Protein AF-A0A3D5JIY7-F1 (afdb_monomer)

Nearest PDB structures (foldseek):
  6tjd-assembly1_B  TM=6.751E-01  e=2.783E-02  synthetic construct
  3hxj-assembly1_A  TM=6.692E-01  e=6.901E-02  Methanococcus maripaludis C7
  7awy-assembly1_A  TM=6.507E-01  e=5.284E-02  synthetic construct
  6tjf-assembly2_C  TM=4.486E-01  e=7.679E-02  synthetic construct
  6tjb-assembly1_D  TM=5.653E-01  e=8.961E-01  synthetic construct

Mean predicted aligned error: 4.88 Å

Foldseek 3Di:
DDDDPDDDPDDDPVPDDADWDWWDDAWAFKIFTAHPNRDGPAMAGGATFGQRDWDADPQRKIKAFAADPQADDDPRFTGQKIFIAGRVRHTDDMDGGSFFGRDWDDDPPGIDGDGDDDDDD

Solvent-accessible surface area (backbone atoms only — not comparable to full-atom values): 7301 Å² total; per-residue (Å²): 136,86,86,83,88,75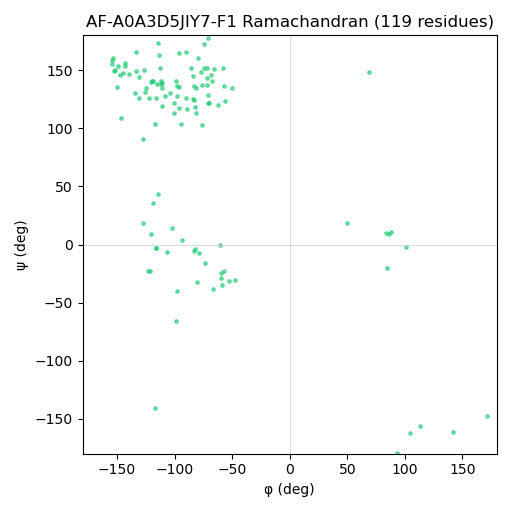,80,92,87,78,84,49,79,95,78,46,86,85,67,66,50,79,46,39,59,68,48,55,33,56,36,37,32,21,41,85,89,67,46,80,73,45,70,39,68,67,57,50,20,63,61,44,36,64,50,73,44,100,88,58,26,41,38,35,44,19,51,41,96,71,54,39,72,60,90,85,45,48,23,7,25,43,37,32,25,42,78,88,44,49,80,77,47,73,50,78,40,38,31,25,35,55,54,73,45,81,50,101,89,54,68,53,65,50,64,58,76,88,77,83,133

Secondary structure (DSSP, 8-state):
----SSS-----TTTSPPS-EEE--SSSSEEEEE-TTS-EEEEEE-S--SS--EEE-TTS-EEEEEE-TT--SSTTTB-EEEEEE-TTS-EEEEEE-TTEEEEEEEETTEEEEEE--PPP-

Structure (mmCIF, N/CA/C/O backbone):
data_AF-A0A3D5JIY7-F1
#
_entry.id   AF-A0A3D5JIY7-F1
#
loop_
_atom_site.group_PDB
_atom_site.id
_atom_site.type_symbol
_atom_site.label_atom_id
_atom_site.label_alt_id
_atom_site.label_comp_id
_atom_site.label_asym_id
_atom_site.label_entity_id
_atom_site.label_seq_id
_atom_site.pdbx_PDB_ins_code
_atom_site.Cartn_x
_atom_site.Cartn_y
_atom_site.Cartn_z
_atom_site.occupancy
_atom_site.B_iso_or_equiv
_atom_site.auth_seq_id
_atom_site.auth_comp_id
_atom_site.auth_asym_id
_atom_site.auth_atom_id
_atom_site.pdbx_PDB_model_num
ATOM 1 N N . MET A 1 1 ? 11.244 19.441 18.065 1.00 52.19 1 MET A N 1
ATOM 2 C CA . MET A 1 1 ? 9.947 19.760 18.703 1.00 52.19 1 MET A CA 1
ATOM 3 C C . MET A 1 1 ? 8.923 18.777 18.159 1.00 52.19 1 MET A C 1
ATOM 5 O O . MET A 1 1 ? 8.764 18.731 16.948 1.00 52.19 1 MET A O 1
ATOM 9 N N . ARG A 1 2 ? 8.312 17.935 19.002 1.00 63.03 2 ARG A N 1
ATOM 10 C CA . ARG A 1 2 ? 7.228 17.029 18.588 1.00 63.03 2 ARG A CA 1
ATOM 11 C C . ARG A 1 2 ? 5.918 17.793 18.767 1.00 63.03 2 ARG A C 1
ATOM 13 O O . ARG A 1 2 ? 5.626 18.217 19.879 1.00 63.03 2 ARG A O 1
ATOM 20 N N . ILE A 1 3 ? 5.193 18.038 17.682 1.00 68.62 3 ILE A N 1
ATOM 21 C CA . ILE A 1 3 ? 3.876 18.678 17.734 1.00 68.62 3 ILE A CA 1
ATOM 22 C C . ILE A 1 3 ? 2.868 17.573 18.061 1.00 68.62 3 ILE A C 1
ATOM 24 O O . ILE A 1 3 ? 2.776 16.602 17.317 1.00 68.62 3 ILE A O 1
ATOM 28 N N . THR A 1 4 ? 2.175 17.678 19.194 1.00 73.56 4 THR A N 1
ATOM 29 C CA . THR A 1 4 ? 1.236 16.646 19.685 1.00 73.56 4 THR A CA 1
ATOM 30 C C . THR A 1 4 ? -0.209 17.134 19.756 1.00 73.56 4 THR A C 1
ATOM 32 O O . THR A 1 4 ? -1.095 16.369 20.107 1.00 73.56 4 THR A O 1
ATOM 35 N N . SER A 1 5 ? -0.451 18.406 19.444 1.00 78.38 5 SER A N 1
ATOM 36 C CA . SER A 1 5 ? -1.742 19.086 19.615 1.00 78.38 5 SER A CA 1
ATOM 37 C C . SER A 1 5 ? -2.311 19.591 18.280 1.00 78.38 5 SER A C 1
ATOM 39 O O . SER A 1 5 ? -2.927 20.649 18.204 1.00 78.38 5 SER A O 1
ATOM 41 N N . THR A 1 6 ? -2.091 18.833 17.205 1.00 79.00 6 THR A N 1
ATOM 42 C CA . THR A 1 6 ? -2.627 19.110 15.862 1.00 79.00 6 THR A CA 1
ATOM 43 C C . THR A 1 6 ? -3.269 17.855 15.279 1.00 79.00 6 THR A C 1
ATOM 45 O O . THR A 1 6 ? -2.724 16.771 15.461 1.00 79.00 6 THR A O 1
ATOM 48 N N . GLY A 1 7 ? -4.364 18.004 14.529 1.00 77.00 7 GLY A N 1
ATOM 49 C CA . GLY A 1 7 ? -5.107 16.888 13.926 1.00 77.00 7 GLY A CA 1
ATOM 50 C C . GLY A 1 7 ? -6.414 16.575 14.662 1.00 77.00 7 GLY A C 1
ATOM 51 O O . GLY A 1 7 ? -6.926 17.418 15.399 1.00 77.00 7 GLY A O 1
ATOM 52 N N . LEU A 1 8 ? -6.965 15.378 14.436 1.00 76.19 8 LEU A N 1
ATOM 53 C CA . LEU A 1 8 ? -8.127 14.869 15.167 1.00 76.19 8 LEU A CA 1
ATOM 54 C C . LEU A 1 8 ? -7.649 14.285 16.502 1.00 76.19 8 LEU A C 1
ATOM 56 O O . LEU A 1 8 ? -6.910 13.309 16.513 1.00 76.19 8 LEU A O 1
ATOM 60 N N . LEU A 1 9 ? -8.040 14.919 17.608 1.00 80.50 9 LEU A N 1
ATOM 61 C CA . LEU A 1 9 ? -7.615 14.565 18.973 1.00 80.50 9 LEU A CA 1
ATOM 62 C C . LEU A 1 9 ? -8.799 14.197 19.878 1.00 80.50 9 LEU A C 1
ATOM 64 O O . LEU A 1 9 ? -8.652 14.123 21.094 1.00 80.50 9 LEU A O 1
ATOM 68 N N . TYR A 1 10 ? -9.987 14.065 19.292 1.00 84.06 10 TYR A N 1
ATOM 69 C CA . TYR A 1 10 ? -11.232 13.812 19.999 1.00 84.06 10 TYR A CA 1
ATOM 70 C C . TYR A 1 10 ? -11.952 12.655 19.324 1.00 84.06 10 TYR A C 1
ATOM 72 O O . TYR A 1 10 ? -12.189 12.705 18.115 1.00 84.06 10 TYR A O 1
ATOM 80 N N . ASP A 1 11 ? -12.297 11.654 20.122 1.00 86.38 11 ASP A N 1
ATOM 81 C CA . ASP A 1 11 ? -13.148 10.540 19.739 1.00 86.38 11 ASP A CA 1
ATOM 82 C C . ASP A 1 11 ? -14.402 10.537 20.622 1.00 86.38 11 ASP A C 1
ATOM 84 O O . ASP A 1 11 ? -14.336 10.823 21.820 1.00 86.38 11 ASP A O 1
ATOM 88 N N . GLU A 1 12 ? -15.550 10.238 20.019 1.00 91.50 12 GLU A N 1
ATOM 89 C CA . GLU A 1 12 ? -16.818 10.019 20.715 1.00 91.50 12 GLU A CA 1
ATOM 90 C C . GLU A 1 12 ? -17.360 8.669 20.230 1.00 91.50 12 GLU A C 1
ATOM 92 O O . GLU A 1 12 ? -18.034 8.634 19.197 1.00 91.50 12 GLU A O 1
ATOM 97 N N . PRO A 1 13 ? -17.031 7.550 20.905 1.00 90.06 13 PRO A N 1
ATOM 98 C CA . PRO A 1 13 ? -17.229 6.193 20.386 1.00 90.06 13 PRO A CA 1
ATOM 99 C C . PRO A 1 13 ? -18.650 5.884 19.902 1.00 90.06 13 PRO A C 1
ATOM 101 O O . PRO A 1 13 ? -18.842 5.116 18.961 1.00 90.06 13 PRO A O 1
ATOM 104 N N . GLU A 1 14 ? -19.664 6.495 20.515 1.00 93.88 14 GLU A N 1
ATOM 105 C CA . GLU A 1 14 ? -21.074 6.324 20.159 1.00 93.88 14 GLU A CA 1
ATOM 106 C C . GLU A 1 14 ? -21.465 7.027 18.847 1.00 93.88 14 GLU A C 1
ATOM 108 O O . GLU A 1 14 ? -22.531 6.758 18.287 1.00 93.88 14 GLU A O 1
ATOM 113 N N . ARG A 1 15 ? -20.629 7.952 18.364 1.00 91.88 15 ARG A N 1
ATOM 114 C CA . ARG A 1 15 ? -20.856 8.772 17.163 1.00 91.88 15 ARG A CA 1
ATOM 115 C C . ARG A 1 15 ? -19.769 8.609 16.104 1.00 91.88 15 ARG A C 1
ATOM 117 O O . ARG A 1 15 ? -20.033 8.881 14.931 1.00 91.88 15 ARG A O 1
ATOM 124 N N . SER A 1 16 ? -18.576 8.179 16.492 1.00 90.50 16 SER A N 1
ATOM 125 C CA . SER A 1 16 ? -17.475 7.867 15.590 1.00 90.50 16 SER A CA 1
ATOM 126 C C . SER A 1 16 ? -17.739 6.581 14.808 1.00 90.50 16 SER A C 1
ATOM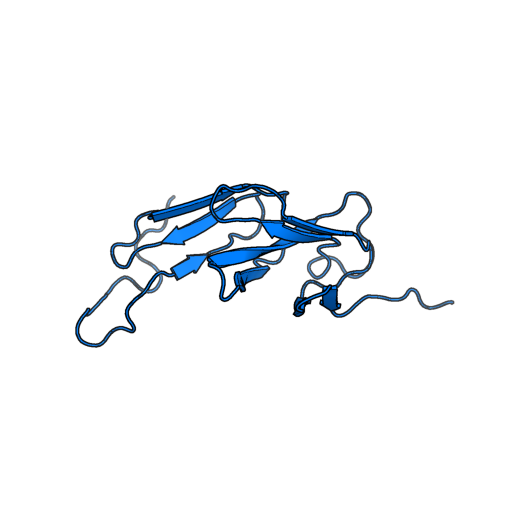 128 O O . SER A 1 16 ? -18.435 5.672 15.256 1.00 90.50 16 SER A O 1
ATOM 130 N N . THR A 1 17 ? -17.160 6.486 13.609 1.00 90.00 17 THR A N 1
ATOM 131 C CA . THR A 1 17 ? -17.158 5.212 12.876 1.00 90.00 17 THR A CA 1
ATOM 132 C C . THR A 1 17 ? -16.217 4.244 13.594 1.00 90.00 17 THR A C 1
ATOM 134 O O . THR A 1 17 ? -15.037 4.569 13.724 1.00 90.00 17 THR A O 1
ATOM 137 N N . PRO A 1 18 ? -16.690 3.068 14.044 1.00 90.50 18 PRO A N 1
ATOM 138 C CA . PRO A 1 18 ? -15.835 2.115 14.733 1.00 90.50 18 PRO A CA 1
ATOM 139 C C . PRO A 1 18 ? -14.799 1.527 13.775 1.00 90.50 18 PRO A C 1
ATOM 141 O O . PRO A 1 18 ? -15.087 1.269 12.604 1.00 90.50 18 PRO A O 1
ATOM 144 N N . GLY A 1 19 ? -13.608 1.247 14.295 1.00 91.50 19 GLY A N 1
ATOM 145 C CA . GLY A 1 19 ? -12.561 0.557 13.556 1.00 91.50 19 GLY A CA 1
ATOM 146 C C . GLY A 1 19 ? -11.180 1.109 13.854 1.00 91.50 19 GLY A C 1
ATOM 147 O O . GLY A 1 19 ? -10.955 1.769 14.862 1.00 91.50 19 GLY A O 1
ATOM 148 N N . TYR A 1 20 ? -10.262 0.804 12.948 1.00 93.12 20 TYR A N 1
ATOM 149 C CA . TYR A 1 20 ? -8.875 1.223 13.033 1.00 93.12 20 TYR A CA 1
ATOM 150 C C . TYR A 1 20 ? -8.539 2.220 11.927 1.00 93.12 20 TYR A C 1
ATOM 152 O O . TYR A 1 20 ? -9.081 2.143 10.820 1.00 93.12 20 TYR A O 1
ATOM 160 N N . LEU A 1 21 ? -7.574 3.094 12.196 1.00 93.44 21 LEU A N 1
ATOM 161 C CA . LEU A 1 21 ? -7.009 4.004 11.210 1.00 93.44 21 LEU A CA 1
ATOM 162 C C . LEU A 1 21 ? -5.724 3.411 10.622 1.00 93.44 21 LEU A C 1
ATOM 164 O O . LEU A 1 21 ? -4.739 3.220 11.330 1.00 93.44 21 LEU A O 1
ATOM 168 N N . LEU A 1 22 ? -5.708 3.147 9.313 1.00 95.62 22 LEU A N 1
ATOM 169 C CA . LEU A 1 22 ? -4.477 2.785 8.609 1.00 95.62 22 LEU A CA 1
ATOM 170 C C . LEU A 1 22 ? -3.713 4.053 8.216 1.00 95.62 22 LEU A C 1
ATOM 172 O O . LEU A 1 22 ? -4.244 4.905 7.505 1.00 95.62 22 LEU A O 1
ATOM 176 N N . ILE A 1 23 ? -2.446 4.140 8.614 1.00 93.12 23 ILE A N 1
ATOM 177 C CA . ILE A 1 23 ? -1.549 5.234 8.243 1.00 93.12 23 ILE A CA 1
ATOM 178 C C . ILE A 1 23 ? -0.276 4.669 7.619 1.00 93.12 23 ILE A C 1
ATOM 180 O O . ILE A 1 23 ? 0.394 3.804 8.189 1.00 93.12 23 ILE A O 1
ATOM 184 N N . ARG A 1 24 ? 0.103 5.218 6.463 1.00 91.94 24 ARG A N 1
ATOM 185 C CA . ARG A 1 24 ? 1.419 5.023 5.851 1.00 91.94 24 ARG A CA 1
ATOM 186 C C . ARG A 1 24 ? 2.135 6.373 5.779 1.00 91.94 24 ARG A C 1
ATOM 188 O O . ARG A 1 24 ? 1.783 7.177 4.917 1.00 91.94 24 ARG A O 1
ATOM 195 N N . PRO A 1 25 ? 3.108 6.645 6.663 1.00 89.06 25 PRO A N 1
ATOM 196 C CA . PRO A 1 25 ? 3.894 7.872 6.592 1.00 89.06 25 PRO A CA 1
ATOM 197 C C . PRO A 1 25 ? 4.622 8.034 5.255 1.00 89.06 25 PRO A C 1
ATOM 199 O O . PRO A 1 25 ? 4.992 7.045 4.612 1.00 89.06 25 PRO A O 1
ATOM 202 N N . SER A 1 26 ? 4.854 9.295 4.875 1.0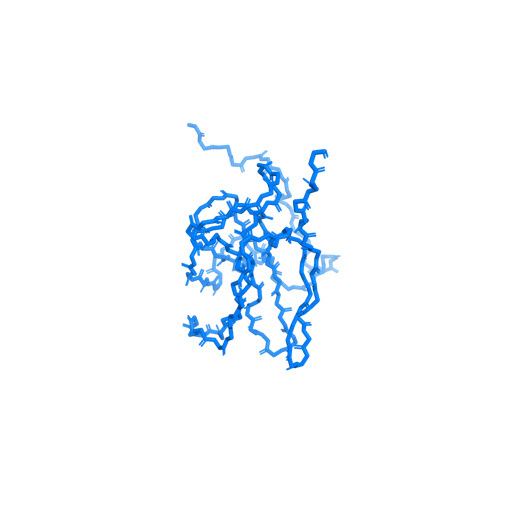0 82.31 26 SER A N 1
ATOM 203 C CA . SER A 1 26 ? 5.710 9.628 3.734 1.00 82.31 26 SER A CA 1
ATOM 204 C C . SER A 1 26 ? 7.134 9.341 4.116 1.00 82.31 26 SER A C 1
ATOM 206 O O . SER A 1 26 ? 7.598 9.834 5.139 1.00 82.31 26 SER A O 1
ATOM 208 N N . GLU A 1 27 ? 7.819 8.583 3.264 1.00 76.19 27 GLU A N 1
ATOM 209 C CA . GLU A 1 27 ? 9.168 8.100 3.536 1.00 76.19 27 GLU A CA 1
ATOM 210 C C . GLU A 1 27 ? 9.196 7.048 4.668 1.00 76.19 27 GLU A C 1
ATOM 212 O O . GLU A 1 27 ? 8.356 7.003 5.565 1.00 76.19 27 GLU A O 1
ATOM 217 N N . GLY A 1 28 ? 10.134 6.105 4.582 1.00 86.44 28 GLY A N 1
ATOM 218 C CA . GLY A 1 28 ? 10.201 4.945 5.481 1.00 86.44 28 GLY A CA 1
ATOM 219 C C . GLY A 1 28 ? 9.475 3.709 4.950 1.00 86.44 28 GLY A C 1
A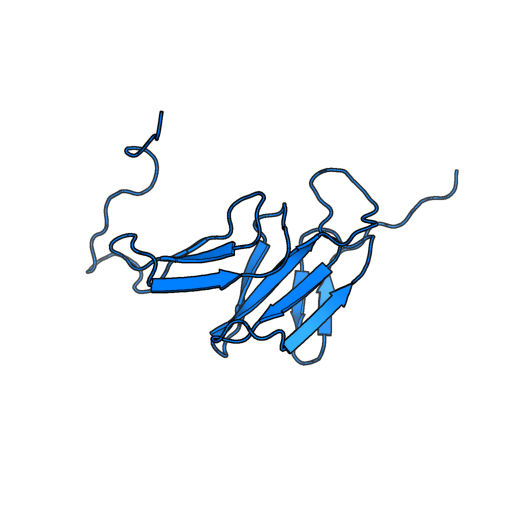TOM 220 O O . GLY A 1 28 ? 8.937 3.702 3.843 1.00 86.44 28 GLY A O 1
ATOM 221 N N . ASP A 1 29 ? 9.483 2.634 5.728 1.00 92.44 29 ASP A N 1
ATOM 222 C CA . ASP A 1 29 ? 9.134 1.263 5.317 1.00 92.44 29 ASP A CA 1
ATOM 223 C C . ASP A 1 29 ? 7.897 0.687 6.023 1.00 92.44 29 ASP A C 1
ATOM 225 O O . ASP A 1 29 ? 7.457 -0.411 5.695 1.00 92.44 29 ASP A O 1
ATOM 229 N N . SER A 1 30 ? 7.313 1.432 6.962 1.00 94.44 30 SER A N 1
ATOM 230 C CA . SER A 1 30 ? 6.310 0.899 7.880 1.00 94.44 30 SER A CA 1
ATOM 231 C C . SER A 1 30 ? 4.898 1.451 7.658 1.00 94.44 30 SER A C 1
ATOM 233 O O . SER A 1 30 ? 4.708 2.651 7.441 1.00 94.44 30 SER A O 1
ATOM 235 N N . SER A 1 31 ? 3.900 0.571 7.740 1.00 96.31 31 SER A N 1
ATOM 236 C CA . SER A 1 31 ? 2.466 0.908 7.766 1.00 96.31 31 SER A CA 1
ATOM 237 C C . SER A 1 31 ? 1.900 0.575 9.137 1.00 96.31 31 SER A C 1
ATOM 239 O O . SER A 1 31 ? 2.246 -0.469 9.687 1.00 96.31 31 SER A O 1
ATOM 241 N N . PHE A 1 32 ? 1.018 1.418 9.665 1.00 96.31 32 PHE A N 1
ATOM 242 C CA . PHE A 1 32 ? 0.495 1.288 11.023 1.00 96.31 32 PHE A CA 1
ATOM 243 C C . PHE A 1 32 ? -1.020 1.243 11.013 1.00 96.31 32 PHE A C 1
ATOM 245 O O . PHE A 1 32 ? -1.661 2.060 10.356 1.00 96.31 32 PHE A O 1
ATOM 252 N N . LEU A 1 33 ? -1.573 0.308 11.769 1.00 96.94 33 LEU A N 1
ATOM 253 C CA . LEU A 1 33 ? -2.977 0.278 12.117 1.00 96.94 33 LEU A CA 1
ATOM 254 C C . LEU A 1 33 ? -3.106 0.836 13.536 1.00 96.94 33 LEU A C 1
ATOM 256 O O . LEU A 1 33 ? -2.587 0.232 14.475 1.00 96.94 33 LEU A O 1
ATOM 260 N N . LEU A 1 34 ? -3.740 1.997 13.672 1.00 95.00 34 LEU A N 1
ATOM 261 C CA . LEU A 1 34 ? -3.978 2.638 14.961 1.00 95.00 34 LEU A CA 1
ATOM 262 C C . LEU A 1 34 ? -5.373 2.298 15.471 1.00 95.00 34 LEU A C 1
ATOM 264 O O . LEU A 1 34 ? -6.331 2.326 14.692 1.00 95.00 34 LEU A O 1
ATOM 268 N N . ASP A 1 35 ? -5.480 1.964 16.751 1.00 93.00 35 ASP A N 1
ATOM 269 C CA . ASP A 1 35 ? -6.770 1.843 17.428 1.00 93.00 35 ASP A CA 1
ATOM 270 C C . ASP A 1 35 ? -7.393 3.229 17.714 1.00 93.00 35 ASP A C 1
ATOM 272 O O . ASP A 1 35 ? -6.756 4.256 17.447 1.00 93.00 35 ASP A O 1
ATOM 276 N N . PRO A 1 36 ? -8.651 3.294 18.196 1.00 89.62 36 PRO A N 1
ATOM 277 C CA . PRO A 1 36 ? -9.304 4.566 18.517 1.00 89.62 36 PRO A CA 1
ATOM 278 C C . PRO A 1 36 ? -8.588 5.404 19.586 1.00 89.62 36 PRO A C 1
ATOM 280 O O . PRO A 1 36 ? -8.718 6.627 19.572 1.00 89.62 36 PRO A O 1
ATOM 283 N N . ASP A 1 37 ? -7.799 4.777 20.464 1.00 87.94 37 ASP A N 1
ATOM 284 C CA . ASP A 1 37 ? -6.988 5.470 21.472 1.00 87.94 37 ASP A CA 1
ATOM 285 C C . ASP A 1 37 ? -5.695 6.063 20.868 1.00 87.94 37 ASP A C 1
ATOM 287 O O . ASP A 1 37 ? -4.982 6.831 21.517 1.00 87.94 37 ASP A O 1
ATOM 291 N N . GLY A 1 38 ? -5.410 5.761 19.595 1.00 88.25 38 GLY A N 1
ATOM 292 C CA . GLY A 1 38 ? -4.238 6.226 18.860 1.00 88.25 38 GLY A CA 1
ATOM 293 C C . GLY A 1 38 ? -2.999 5.350 19.052 1.00 88.25 38 GLY A C 1
ATOM 294 O O . GLY A 1 38 ? -1.913 5.729 18.600 1.00 88.25 38 GLY A O 1
ATOM 295 N N . GLU A 1 39 ? -3.142 4.187 19.684 1.00 92.12 39 GLU A N 1
ATOM 296 C CA . GLU A 1 39 ? -2.058 3.241 19.916 1.00 92.12 39 GLU A CA 1
ATOM 297 C C . GLU A 1 39 ? -1.870 2.307 18.713 1.00 92.12 39 GLU A C 1
ATOM 299 O O . GLU A 1 39 ? -2.786 2.027 17.935 1.00 92.12 39 GLU A O 1
ATOM 304 N N . VAL A 1 40 ? -0.640 1.822 18.517 1.00 96.38 40 VAL A N 1
ATOM 305 C CA . VAL A 1 40 ? -0.320 0.922 17.398 1.00 96.38 40 VAL A CA 1
ATOM 306 C C . VAL A 1 40 ? -0.840 -0.479 17.710 1.00 96.38 40 VAL A C 1
ATOM 308 O O . VAL A 1 40 ? -0.205 -1.241 18.436 1.00 96.38 40 VAL A O 1
ATOM 311 N N . ALA A 1 41 ? -1.961 -0.844 17.097 1.00 97.25 41 ALA A N 1
ATOM 312 C CA . ALA A 1 41 ? -2.549 -2.172 17.226 1.00 97.25 41 ALA A CA 1
ATOM 313 C C . ALA A 1 41 ? -1.877 -3.213 16.322 1.00 97.25 41 ALA A C 1
ATOM 315 O O . ALA A 1 41 ? -1.815 -4.393 16.663 1.00 97.25 41 ALA A O 1
ATOM 316 N N . HIS A 1 42 ? -1.385 -2.787 15.155 1.00 97.69 42 HIS A N 1
ATOM 317 C CA . HIS A 1 42 ? -0.651 -3.646 14.227 1.00 97.69 42 HIS A CA 1
ATOM 318 C C . HIS A 1 42 ? 0.288 -2.827 13.342 1.00 97.69 42 HIS A C 1
ATOM 320 O O . HIS A 1 42 ? 0.042 -1.647 13.075 1.00 97.69 42 HIS A O 1
ATOM 326 N N . SER A 1 43 ? 1.345 -3.458 12.838 1.00 97.31 43 SER A N 1
ATOM 327 C CA . SER A 1 43 ? 2.229 -2.846 11.853 1.00 97.31 43 SER A CA 1
ATOM 328 C C . SER A 1 43 ? 2.728 -3.845 10.816 1.00 97.31 43 SER A C 1
ATOM 330 O O . SER A 1 43 ? 2.834 -5.047 11.054 1.00 97.31 43 SER A O 1
ATOM 332 N N . TRP A 1 44 ? 3.044 -3.317 9.639 1.00 97.38 44 TRP A N 1
ATOM 333 C CA . TRP A 1 44 ? 3.747 -4.035 8.582 1.00 97.38 44 TRP A CA 1
ATOM 334 C C . TRP A 1 44 ? 5.036 -3.299 8.262 1.00 97.38 44 TRP A C 1
ATOM 336 O O . TRP A 1 44 ? 5.019 -2.073 8.145 1.00 97.38 44 TRP A O 1
ATOM 346 N N . THR A 1 45 ? 6.113 -4.046 8.034 1.00 95.69 45 THR A N 1
ATOM 347 C CA . THR A 1 45 ? 7.372 -3.520 7.501 1.00 95.69 45 THR A CA 1
ATOM 348 C C . THR A 1 45 ? 7.570 -4.059 6.090 1.00 95.69 45 THR A C 1
ATOM 350 O O . THR A 1 45 ? 7.637 -5.268 5.879 1.00 95.69 45 THR A O 1
ATOM 353 N N . GLY A 1 46 ? 7.634 -3.153 5.120 1.00 90.94 46 GLY A N 1
ATOM 354 C CA . GLY A 1 46 ? 7.875 -3.445 3.712 1.00 90.94 46 GLY A CA 1
ATOM 355 C C . GLY A 1 46 ? 9.174 -2.811 3.228 1.00 90.94 46 GLY A C 1
ATOM 356 O O . GLY A 1 46 ? 10.189 -2.792 3.923 1.00 90.94 46 GLY A O 1
ATOM 357 N N . ARG A 1 47 ? 9.154 -2.281 2.008 1.00 90.31 47 ARG A N 1
ATOM 358 C CA . ARG A 1 47 ? 10.232 -1.457 1.454 1.00 90.31 47 ARG A CA 1
ATOM 359 C C . ARG A 1 47 ? 9.935 0.027 1.633 1.00 90.31 47 ARG A C 1
ATOM 361 O O . ARG A 1 47 ? 8.804 0.451 1.877 1.00 90.31 47 ARG A O 1
ATOM 368 N N . ILE A 1 48 ? 10.977 0.840 1.460 1.00 86.56 48 ILE A N 1
ATOM 369 C CA . ILE A 1 48 ? 10.861 2.299 1.502 1.00 86.56 48 ILE A CA 1
ATOM 370 C C . ILE A 1 48 ? 9.821 2.761 0.471 1.00 86.56 48 ILE A C 1
ATOM 372 O O . ILE A 1 48 ? 9.956 2.483 -0.719 1.00 86.56 48 ILE A O 1
ATOM 376 N N . GLY A 1 49 ? 8.806 3.495 0.922 1.00 77.00 49 GLY A N 1
ATOM 377 C CA . GLY A 1 49 ? 7.778 4.126 0.091 1.00 77.00 49 GLY A CA 1
ATOM 378 C C . GLY A 1 49 ? 7.870 5.652 0.157 1.00 77.00 49 GLY A C 1
ATOM 379 O O . GLY A 1 49 ? 8.514 6.194 1.046 1.00 77.00 49 GLY A O 1
ATOM 380 N N . MET A 1 50 ? 7.251 6.362 -0.791 1.00 71.88 50 MET A N 1
ATOM 381 C CA . MET A 1 50 ? 7.152 7.838 -0.760 1.00 71.88 50 MET A CA 1
ATOM 382 C C . MET A 1 50 ? 5.709 8.343 -0.809 1.00 71.88 50 MET A C 1
ATOM 384 O O . MET A 1 50 ? 5.443 9.455 -0.380 1.00 71.88 50 MET A O 1
ATOM 388 N N . THR A 1 51 ? 4.774 7.547 -1.324 1.00 74.69 51 THR A N 1
ATOM 389 C CA . THR A 1 51 ? 3.484 8.059 -1.806 1.00 74.69 51 THR A CA 1
ATOM 390 C C . THR A 1 51 ? 2.319 7.826 -0.846 1.00 74.69 51 THR A C 1
ATOM 392 O O . THR A 1 51 ? 1.173 7.941 -1.257 1.00 74.69 51 THR A O 1
ATOM 395 N N . ASN A 1 52 ? 2.591 7.471 0.415 1.00 84.00 52 ASN A N 1
ATOM 396 C CA . ASN A 1 52 ? 1.594 7.166 1.463 1.00 84.00 52 ASN A CA 1
ATOM 397 C C . ASN A 1 52 ? 0.506 6.174 1.044 1.00 84.00 52 ASN A C 1
ATOM 399 O O . ASN A 1 52 ? -0.557 6.120 1.658 1.00 84.00 52 ASN A O 1
ATOM 403 N N . TRP A 1 53 ? 0.742 5.402 -0.014 1.00 91.19 53 TRP A N 1
ATOM 404 C CA . TRP A 1 53 ? -0.323 4.654 -0.653 1.00 91.19 53 TRP A CA 1
ATOM 405 C C . TRP A 1 53 ? -0.374 3.244 -0.097 1.00 91.19 53 TRP A C 1
ATOM 407 O O . TRP A 1 53 ? 0.462 2.404 -0.440 1.00 91.19 53 TRP A O 1
ATOM 417 N N . ALA A 1 54 ? -1.354 2.997 0.764 1.00 94.75 54 ALA A N 1
ATOM 418 C CA . ALA A 1 54 ? -1.656 1.676 1.278 1.00 94.75 54 ALA A CA 1
ATOM 419 C C . ALA A 1 54 ? -3.141 1.551 1.641 1.00 94.75 54 ALA A C 1
ATOM 421 O O . ALA A 1 54 ? -3.769 2.530 2.038 1.00 94.75 54 ALA A O 1
ATOM 422 N N . TYR A 1 55 ? -3.696 0.345 1.535 1.00 96.69 55 TYR A N 1
ATOM 423 C CA . TYR A 1 55 ? -5.023 0.012 2.058 1.00 96.69 55 TYR A CA 1
ATOM 424 C C . TYR A 1 55 ? -5.136 -1.480 2.376 1.00 96.69 55 TYR A C 1
ATOM 426 O O . TYR A 1 55 ? -4.359 -2.303 1.886 1.00 96.69 55 TYR A O 1
ATOM 434 N N . LEU A 1 56 ? -6.120 -1.828 3.206 1.00 97.38 56 LEU A N 1
ATOM 435 C CA . LEU A 1 56 ? -6.426 -3.217 3.528 1.00 97.38 56 LEU A CA 1
ATOM 436 C C . LEU A 1 56 ? -7.316 -3.847 2.457 1.00 97.38 56 LEU A C 1
ATOM 438 O O . LEU A 1 56 ? -8.308 -3.266 2.013 1.00 97.38 56 LEU A O 1
ATOM 442 N N . LEU A 1 57 ? -6.975 -5.070 2.077 1.00 97.44 57 LEU A N 1
ATOM 443 C CA . LEU A 1 57 ? -7.820 -5.937 1.269 1.00 97.44 57 LEU A CA 1
ATOM 444 C C . LEU A 1 57 ? -8.895 -6.601 2.152 1.00 97.44 57 LEU A C 1
ATOM 446 O O . LEU A 1 57 ? -8.703 -6.715 3.364 1.00 97.44 57 LEU A O 1
ATOM 450 N N . PRO A 1 58 ? -10.007 -7.111 1.583 1.00 96.25 58 PRO A N 1
ATOM 451 C CA . PRO A 1 58 ? -11.079 -7.747 2.364 1.00 96.25 58 PRO A CA 1
ATOM 452 C C . PRO A 1 58 ? -10.642 -8.942 3.229 1.00 96.25 58 PRO A C 1
ATOM 454 O O . PRO A 1 58 ? -11.308 -9.276 4.202 1.00 96.25 58 PRO A O 1
ATOM 457 N N . ASN A 1 59 ? -9.524 -9.592 2.894 1.00 96.19 59 ASN A N 1
ATOM 458 C CA . ASN A 1 59 ? -8.934 -10.681 3.682 1.00 96.19 59 ASN A CA 1
ATOM 459 C C . ASN A 1 59 ? -8.065 -10.186 4.864 1.00 96.19 59 ASN A C 1
ATOM 461 O O . ASN A 1 59 ? -7.594 -10.995 5.668 1.00 96.19 59 ASN A O 1
ATOM 465 N N . GLY A 1 60 ? -7.875 -8.871 4.996 1.00 95.81 60 GLY A N 1
ATOM 466 C CA . GLY A 1 60 ? -7.034 -8.229 6.004 1.00 95.81 60 GLY A CA 1
ATOM 467 C C . GLY A 1 60 ? -5.551 -8.152 5.636 1.00 95.81 60 GLY A C 1
ATOM 468 O O . GLY A 1 60 ? -4.745 -7.814 6.498 1.00 95.81 60 GLY A O 1
ATOM 469 N N . ASN A 1 61 ? -5.186 -8.469 4.392 1.00 97.94 61 ASN A N 1
ATOM 470 C CA . ASN A 1 61 ? -3.840 -8.237 3.875 1.00 97.94 61 ASN A CA 1
ATOM 471 C C . ASN A 1 61 ? -3.631 -6.748 3.586 1.00 97.94 61 ASN A C 1
ATOM 473 O O . ASN A 1 61 ? -4.572 -6.031 3.240 1.00 97.94 61 ASN A O 1
ATOM 477 N N . LEU A 1 62 ? -2.384 -6.301 3.672 1.00 98.00 62 LEU A N 1
ATOM 478 C CA . LEU A 1 62 ? -1.983 -4.955 3.297 1.00 98.00 62 LEU A CA 1
ATOM 479 C C . LEU A 1 62 ? -1.591 -4.925 1.820 1.00 98.00 62 LEU A C 1
ATOM 481 O O . LEU A 1 62 ? -0.699 -5.661 1.411 1.00 98.00 62 LEU A O 1
ATOM 485 N N . PHE A 1 63 ? -2.192 -4.032 1.039 1.00 97.62 63 PHE A N 1
ATOM 486 C CA . PHE A 1 63 ? -1.688 -3.659 -0.280 1.00 97.62 63 PHE A CA 1
ATOM 487 C C . PHE A 1 63 ? -1.026 -2.283 -0.206 1.00 97.62 63 PHE A C 1
ATOM 489 O O . PHE A 1 63 ? -1.619 -1.349 0.332 1.00 97.62 63 PHE A O 1
ATOM 496 N N . VAL A 1 64 ? 0.193 -2.154 -0.727 1.00 95.88 64 VAL A N 1
ATOM 497 C CA . VAL A 1 64 ? 1.032 -0.956 -0.571 1.00 95.88 64 VAL A CA 1
ATOM 498 C C . VAL A 1 64 ? 1.861 -0.679 -1.822 1.00 95.88 64 VAL A C 1
ATOM 500 O O . VAL A 1 64 ? 2.298 -1.606 -2.507 1.00 95.88 64 VAL A O 1
ATOM 503 N N . ASN A 1 65 ? 2.113 0.604 -2.089 1.00 94.19 65 ASN A N 1
ATOM 504 C CA . ASN A 1 65 ? 3.088 1.025 -3.091 1.00 94.19 65 ASN A CA 1
ATOM 505 C C . ASN A 1 65 ? 4.428 1.386 -2.448 1.00 94.19 65 ASN A C 1
ATOM 507 O O . ASN A 1 65 ? 4.512 2.095 -1.443 1.00 94.19 65 ASN A O 1
ATOM 511 N N . GLU A 1 66 ? 5.496 0.925 -3.080 1.00 92.75 66 GLU A N 1
ATOM 512 C CA . GLU A 1 66 ? 6.866 0.974 -2.591 1.00 92.75 66 GLU A CA 1
ATOM 513 C C . GLU A 1 66 ? 7.807 1.476 -3.686 1.00 92.75 66 GLU A C 1
ATOM 515 O O . GLU A 1 66 ? 7.455 1.518 -4.866 1.00 92.75 66 GLU A O 1
ATOM 520 N N . ARG A 1 67 ? 9.034 1.846 -3.313 1.00 89.50 67 ARG A N 1
ATOM 521 C CA . ARG A 1 67 ? 10.058 2.229 -4.283 1.00 89.50 67 ARG A CA 1
ATOM 522 C C . ARG A 1 67 ? 10.744 1.012 -4.899 1.00 89.50 67 ARG A C 1
ATOM 524 O O . ARG A 1 67 ? 11.196 0.118 -4.182 1.00 89.50 67 ARG A O 1
ATOM 531 N N . CYS A 1 68 ? 10.913 1.033 -6.220 1.00 89.81 68 CYS A N 1
ATOM 532 C CA . CYS A 1 68 ? 11.918 0.206 -6.894 1.00 89.81 68 CYS A CA 1
ATOM 533 C C . CYS A 1 68 ? 13.262 0.955 -7.008 1.00 89.81 68 CYS A C 1
ATOM 535 O O . CYS A 1 68 ? 13.333 2.174 -6.806 1.00 89.81 68 CYS A O 1
ATOM 537 N N . ALA A 1 69 ? 14.337 0.227 -7.328 1.00 87.81 69 ALA A N 1
ATOM 538 C CA . ALA A 1 69 ? 15.687 0.790 -7.399 1.00 87.81 69 ALA A CA 1
ATOM 539 C C . ALA A 1 69 ? 15.854 1.802 -8.548 1.00 87.81 69 ALA A C 1
ATOM 541 O O . ALA A 1 69 ? 16.481 2.842 -8.368 1.00 87.81 69 ALA A O 1
ATOM 542 N N . ASN A 1 70 ? 15.237 1.527 -9.701 1.00 89.75 70 ASN A N 1
ATOM 543 C CA . ASN A 1 70 ? 15.430 2.271 -10.949 1.00 89.75 70 ASN A CA 1
ATOM 544 C C . ASN A 1 70 ? 14.157 3.009 -11.380 1.00 89.75 70 ASN A C 1
ATOM 546 O O . ASN A 1 70 ? 13.772 2.944 -12.541 1.00 89.75 70 ASN A O 1
ATOM 550 N N . ARG A 1 71 ? 13.471 3.663 -10.438 1.00 89.62 71 ARG A N 1
ATOM 551 C CA . ARG A 1 71 ? 12.201 4.356 -10.698 1.00 89.62 71 ARG A CA 1
ATOM 552 C C . ARG A 1 71 ? 12.330 5.418 -11.804 1.00 89.62 71 ARG A C 1
ATOM 554 O O . ARG A 1 71 ? 13.282 6.198 -11.802 1.00 89.62 71 ARG A O 1
ATOM 561 N N . LYS A 1 72 ? 11.353 5.466 -12.707 1.00 91.88 72 LYS A N 1
ATOM 562 C CA . LYS A 1 72 ? 11.273 6.355 -13.871 1.00 91.88 72 LYS A CA 1
ATOM 563 C C . LYS A 1 72 ? 9.948 7.122 -13.882 1.00 91.88 72 LYS A C 1
ATOM 565 O O . LYS A 1 72 ? 8.939 6.626 -13.398 1.00 91.88 72 LYS A O 1
ATOM 570 N N . GLY A 1 73 ? 9.948 8.326 -14.449 1.00 87.88 73 GLY A N 1
ATOM 571 C CA . GLY A 1 73 ? 8.779 9.211 -14.493 1.00 87.88 73 GLY A CA 1
ATOM 572 C C . GLY A 1 73 ? 8.964 10.475 -13.654 1.00 87.88 73 GLY A C 1
ATOM 573 O O . GLY A 1 73 ? 10.087 10.913 -13.403 1.00 87.88 73 GLY A O 1
ATOM 574 N N . VAL A 1 74 ? 7.857 11.085 -13.228 1.00 85.44 74 VAL A N 1
ATOM 575 C CA . VAL A 1 74 ? 7.870 12.407 -12.584 1.00 85.44 74 VAL A CA 1
ATOM 576 C C . VAL A 1 74 ? 8.183 12.300 -11.089 1.00 85.44 74 VAL A C 1
ATOM 578 O O . VAL A 1 74 ? 7.489 11.612 -10.332 1.00 85.44 74 VAL A O 1
ATOM 581 N N . ALA A 1 75 ? 9.219 13.0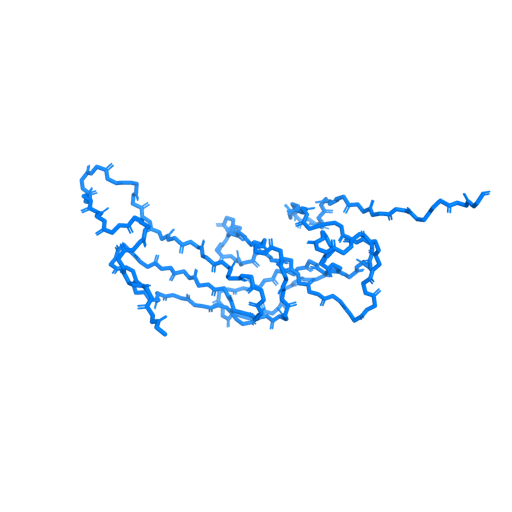19 -10.641 1.00 77.88 75 ALA A N 1
ATOM 582 C CA . ALA A 1 75 ? 9.624 13.068 -9.237 1.00 77.88 75 ALA A CA 1
ATOM 583 C C . ALA A 1 75 ? 8.419 13.378 -8.321 1.00 77.88 75 ALA A C 1
ATOM 585 O O . ALA A 1 75 ? 7.633 14.268 -8.623 1.00 77.88 75 ALA A O 1
ATOM 586 N N . LEU A 1 76 ? 8.290 12.632 -7.213 1.00 79.00 76 LEU A N 1
ATOM 587 C CA . LEU A 1 76 ? 7.180 12.622 -6.230 1.00 79.00 76 LEU A CA 1
ATOM 588 C C . LEU A 1 76 ? 5.965 11.742 -6.554 1.00 79.00 76 LEU A C 1
ATOM 590 O O . LEU A 1 76 ? 5.261 11.348 -5.631 1.00 79.00 76 LEU A O 1
ATOM 594 N N . THR A 1 77 ? 5.750 11.359 -7.811 1.00 83.38 77 THR A N 1
ATOM 595 C CA . THR A 1 77 ? 4.558 10.573 -8.197 1.00 83.38 77 THR A CA 1
ATOM 596 C C . THR A 1 77 ? 4.853 9.109 -8.516 1.00 83.38 77 THR A C 1
ATOM 598 O O . THR A 1 77 ? 3.928 8.326 -8.722 1.00 83.38 77 THR A O 1
ATOM 601 N N . VAL A 1 78 ? 6.130 8.732 -8.545 1.00 87.38 78 VAL A N 1
ATOM 602 C CA . VAL A 1 78 ? 6.576 7.379 -8.880 1.00 87.38 78 VAL A CA 1
ATOM 603 C C . VAL A 1 78 ? 6.848 6.589 -7.605 1.00 87.38 78 VAL A C 1
ATOM 605 O O . VAL A 1 78 ? 7.642 7.022 -6.759 1.00 87.38 78 VAL A O 1
ATOM 608 N N . SER A 1 79 ? 6.253 5.402 -7.503 1.00 87.75 79 SER A N 1
ATOM 609 C CA . SER A 1 79 ? 6.669 4.393 -6.522 1.00 87.75 79 SER A CA 1
ATOM 610 C C . SER A 1 79 ? 7.570 3.383 -7.240 1.00 87.75 79 SER A C 1
ATOM 612 O O . SER A 1 79 ? 8.788 3.377 -7.052 1.00 87.75 79 SER A O 1
ATOM 614 N N . GLY A 1 80 ? 7.013 2.635 -8.186 1.00 92.25 80 GLY A N 1
ATOM 615 C CA . GLY A 1 80 ? 7.723 1.680 -9.028 1.00 92.25 80 GLY A CA 1
ATOM 616 C C . GLY A 1 80 ? 7.563 0.217 -8.598 1.00 92.25 80 GLY A C 1
ATOM 617 O O . GLY A 1 80 ? 8.116 -0.687 -9.225 1.00 92.25 80 GLY A O 1
ATOM 618 N N . ARG A 1 81 ? 6.840 -0.030 -7.503 1.00 94.06 81 ARG A N 1
ATOM 619 C CA . ARG A 1 81 ? 6.534 -1.364 -6.991 1.00 94.06 81 ARG A CA 1
ATOM 620 C C . ARG A 1 81 ? 5.197 -1.353 -6.262 1.00 94.06 81 ARG A C 1
ATOM 622 O O . ARG A 1 81 ? 4.951 -0.486 -5.431 1.00 94.06 81 ARG A O 1
ATOM 629 N N . MET A 1 82 ? 4.376 -2.358 -6.530 1.00 95.56 82 MET A N 1
ATOM 630 C CA . MET A 1 82 ? 3.171 -2.678 -5.766 1.00 95.56 82 MET A 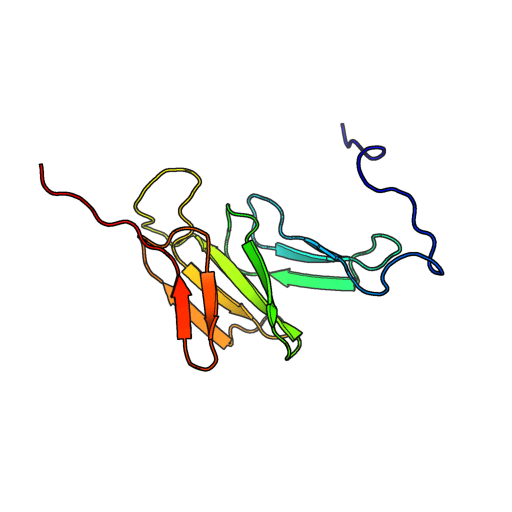CA 1
ATOM 631 C C . MET A 1 82 ? 3.410 -3.991 -5.024 1.00 95.56 82 MET A C 1
ATOM 633 O O . MET A 1 82 ? 3.977 -4.921 -5.602 1.00 95.56 82 MET A O 1
ATOM 637 N N . ALA A 1 83 ? 2.974 -4.090 -3.774 1.00 96.31 83 ALA A N 1
ATOM 638 C CA . ALA A 1 83 ? 3.158 -5.280 -2.955 1.00 96.31 83 ALA A CA 1
ATOM 639 C C . ALA A 1 83 ? 1.913 -5.595 -2.122 1.00 96.31 83 ALA A C 1
ATOM 641 O O . ALA A 1 83 ? 1.193 -4.699 -1.684 1.00 96.31 83 ALA A O 1
ATOM 642 N N . GLU A 1 84 ? 1.676 -6.884 -1.904 1.00 97.88 84 GLU A N 1
ATOM 643 C CA . GLU A 1 84 ? 0.685 -7.407 -0.971 1.00 97.88 84 GLU A CA 1
ATOM 644 C C . GLU A 1 84 ? 1.400 -8.178 0.139 1.00 97.88 84 GLU A C 1
ATOM 646 O O . GLU A 1 84 ? 2.164 -9.104 -0.144 1.00 97.88 84 GLU A O 1
ATOM 651 N N . TYR A 1 85 ? 1.119 -7.818 1.387 1.00 98.25 85 TYR A N 1
ATOM 652 C CA . TYR A 1 85 ? 1.621 -8.480 2.584 1.00 98.25 85 TYR A CA 1
ATOM 653 C C . TYR A 1 85 ? 0.468 -9.104 3.362 1.00 98.25 85 TYR A C 1
ATOM 655 O O . TYR A 1 85 ? -0.584 -8.484 3.523 1.00 98.25 85 TYR A O 1
ATOM 663 N N . ASP A 1 86 ? 0.659 -10.316 3.872 1.00 98.31 86 ASP A N 1
ATOM 664 C CA . ASP A 1 86 ? -0.303 -10.908 4.796 1.00 98.31 86 ASP A CA 1
ATOM 665 C C . ASP A 1 86 ? -0.276 -10.227 6.174 1.00 98.31 86 ASP A C 1
ATOM 667 O O . ASP A 1 86 ? 0.519 -9.326 6.451 1.00 98.31 86 ASP A O 1
ATOM 671 N N . LYS A 1 87 ? -1.162 -10.665 7.070 1.00 96.81 87 LYS A N 1
ATOM 672 C CA . LYS A 1 87 ? -1.243 -10.153 8.447 1.00 96.81 87 LYS A CA 1
ATOM 673 C C . LYS A 1 87 ? 0.052 -10.343 9.244 1.00 96.81 87 LYS A C 1
ATOM 675 O O . LYS A 1 87 ? 0.318 -9.546 10.131 1.00 96.81 87 LYS A O 1
ATOM 680 N N . ALA A 1 88 ? 0.846 -11.372 8.948 1.00 97.69 88 ALA A N 1
ATOM 681 C CA . ALA A 1 88 ? 2.119 -11.628 9.620 1.00 97.69 88 ALA A CA 1
ATOM 682 C C . ALA A 1 88 ? 3.283 -10.811 9.024 1.00 97.69 88 ALA A C 1
ATOM 684 O O . ALA A 1 88 ? 4.388 -10.846 9.561 1.00 97.69 88 ALA A O 1
ATOM 685 N N . GLY A 1 89 ? 3.051 -10.076 7.931 1.00 97.31 89 GLY A N 1
ATOM 686 C CA . GLY A 1 89 ? 4.081 -9.325 7.218 1.00 97.31 89 GLY A CA 1
ATOM 687 C C . GLY A 1 89 ? 4.811 -10.132 6.144 1.00 97.31 89 GLY A C 1
ATOM 688 O O . GLY A 1 89 ? 5.803 -9.652 5.598 1.00 97.31 89 GLY A O 1
ATOM 689 N N . SER A 1 90 ? 4.337 -11.329 5.795 1.00 98.19 90 SER A N 1
ATOM 690 C CA . SER A 1 90 ? 4.917 -12.112 4.700 1.00 98.19 90 SER A CA 1
ATOM 691 C C . SER A 1 90 ? 4.474 -11.547 3.354 1.00 98.19 90 SER A C 1
ATOM 693 O O . SER A 1 90 ? 3.300 -11.234 3.158 1.00 98.19 90 SER A O 1
ATOM 695 N N . LEU A 1 91 ? 5.400 -11.448 2.399 1.00 97.69 91 LEU A N 1
ATOM 696 C CA . LEU A 1 91 ? 5.085 -11.027 1.035 1.00 97.69 91 LEU A CA 1
ATOM 697 C C . LEU A 1 91 ? 4.273 -12.116 0.315 1.00 97.69 91 LEU A C 1
ATOM 699 O O . LEU A 1 91 ? 4.757 -13.231 0.134 1.00 97.69 91 LEU A O 1
ATOM 703 N N . ILE A 1 92 ? 3.074 -11.768 -0.145 1.00 97.62 92 ILE A N 1
ATOM 704 C CA . ILE A 1 92 ? 2.166 -12.656 -0.886 1.00 97.62 92 ILE A CA 1
ATOM 705 C C . ILE A 1 92 ? 2.278 -12.434 -2.390 1.00 97.62 92 ILE A C 1
ATOM 707 O O . ILE A 1 92 ? 2.257 -13.379 -3.176 1.00 97.62 92 ILE A O 1
ATOM 711 N N . TRP A 1 93 ? 2.398 -11.176 -2.804 1.00 97.69 93 TRP A N 1
ATOM 712 C CA . TRP A 1 93 ? 2.472 -10.807 -4.209 1.00 97.69 93 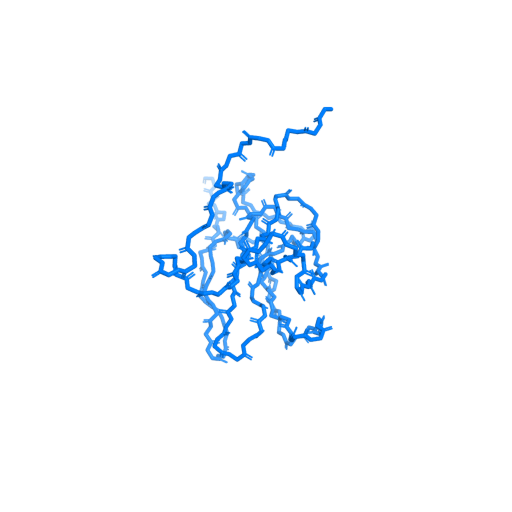TRP A CA 1
ATOM 713 C C . TRP A 1 93 ? 3.245 -9.506 -4.373 1.00 97.69 93 TRP A C 1
ATOM 715 O O . TRP A 1 93 ? 3.205 -8.634 -3.506 1.00 97.69 93 TRP A O 1
ATOM 725 N N . ALA A 1 94 ? 3.929 -9.362 -5.503 1.00 96.44 94 ALA A N 1
ATOM 726 C CA . ALA A 1 94 ? 4.516 -8.098 -5.897 1.00 96.44 94 ALA A CA 1
ATOM 727 C C . ALA A 1 94 ? 4.567 -7.954 -7.412 1.00 96.44 94 ALA A C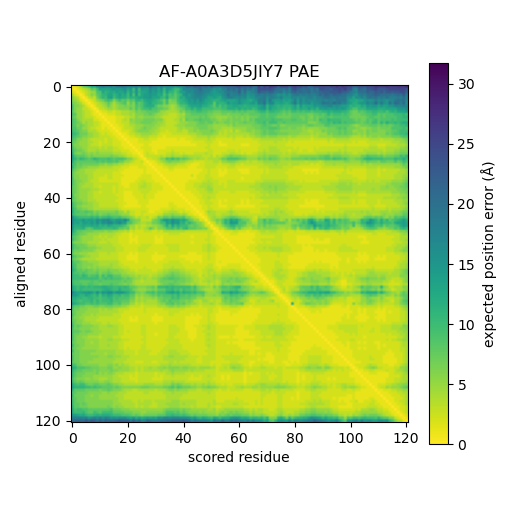 1
ATOM 729 O O . ALA A 1 94 ? 4.702 -8.939 -8.137 1.00 96.44 94 ALA A O 1
ATOM 730 N N . HIS A 1 95 ? 4.551 -6.706 -7.857 1.00 95.94 95 HIS A N 1
ATOM 731 C CA . HIS A 1 95 ? 4.834 -6.320 -9.231 1.00 95.94 95 HIS A CA 1
ATOM 732 C C . HIS A 1 95 ? 5.769 -5.123 -9.224 1.00 95.94 95 HIS A C 1
ATOM 734 O O . HIS A 1 95 ? 5.524 -4.151 -8.508 1.00 95.94 95 HIS A O 1
ATOM 740 N N . GLU A 1 96 ? 6.841 -5.203 -10.005 1.00 95.19 96 GLU A N 1
ATOM 741 C CA . GLU A 1 96 ? 7.778 -4.101 -10.203 1.00 95.19 96 GLU A CA 1
ATOM 742 C C . GLU A 1 96 ? 7.608 -3.546 -11.614 1.00 95.19 96 GLU A C 1
ATOM 744 O O . GLU A 1 96 ? 7.648 -4.283 -12.596 1.00 95.19 96 GLU A O 1
ATOM 749 N N . ASP A 1 97 ? 7.430 -2.235 -11.697 1.00 95.12 97 ASP A N 1
ATOM 750 C CA . ASP A 1 97 ? 7.395 -1.488 -12.945 1.00 95.12 97 ASP A CA 1
ATOM 751 C C . ASP A 1 97 ? 8.011 -0.118 -12.666 1.00 95.12 97 ASP A C 1
ATOM 753 O O . ASP A 1 97 ? 7.385 0.688 -11.975 1.00 95.12 97 ASP A O 1
ATOM 757 N N . PRO A 1 98 ? 9.219 0.170 -13.178 1.00 94.31 98 PRO A N 1
ATOM 758 C CA . PRO A 1 98 ? 9.880 1.455 -13.000 1.00 94.31 98 PRO A CA 1
ATOM 759 C C . PRO A 1 98 ? 9.004 2.676 -13.272 1.00 94.31 98 PRO A C 1
ATOM 761 O O . PRO A 1 98 ? 9.224 3.699 -12.631 1.00 94.31 98 PRO A O 1
ATOM 764 N N . TYR A 1 99 ? 8.029 2.575 -14.176 1.00 94.75 99 TYR A N 1
ATOM 765 C CA . TYR A 1 99 ? 7.171 3.679 -14.592 1.00 94.75 99 TYR A CA 1
ATOM 766 C C . TYR A 1 99 ? 5.853 3.776 -13.817 1.00 94.75 99 TYR A C 1
ATOM 768 O O . TYR A 1 99 ? 5.025 4.627 -14.140 1.00 94.75 99 TYR A O 1
ATOM 776 N N . GLN A 1 100 ? 5.617 2.934 -12.809 1.00 94.38 100 GLN A N 1
ATOM 777 C CA . GLN A 1 100 ? 4.359 2.947 -12.066 1.00 94.38 100 GLN A CA 1
ATOM 778 C C . GLN A 1 100 ? 4.132 4.281 -11.332 1.00 94.38 100 GLN A C 1
ATOM 780 O O . GLN A 1 100 ? 4.885 4.669 -10.431 1.00 94.38 100 GLN A O 1
ATOM 785 N N . HIS A 1 101 ? 3.030 4.945 -11.687 1.00 92.62 101 HIS A N 1
ATOM 786 C CA . HIS A 1 101 ? 2.454 6.058 -10.943 1.00 92.62 101 HIS A CA 1
ATOM 787 C C . HIS A 1 101 ? 1.819 5.535 -9.655 1.00 92.62 101 HIS A C 1
ATOM 789 O O . HIS A 1 101 ? 1.204 4.474 -9.647 1.00 92.62 101 HIS A O 1
ATOM 795 N N . HIS A 1 102 ? 1.914 6.296 -8.575 1.00 89.38 102 HIS A N 1
ATOM 796 C CA . HIS A 1 102 ? 1.556 5.908 -7.211 1.00 89.38 102 HIS A CA 1
ATOM 797 C C . HIS A 1 102 ? 0.106 5.506 -6.921 1.00 89.38 102 HIS A C 1
ATOM 799 O O . HIS A 1 102 ? -0.171 5.132 -5.783 1.00 89.38 102 HIS A O 1
ATOM 805 N N . ASP A 1 103 ? -0.783 5.534 -7.905 1.00 90.19 103 ASP A N 1
ATOM 806 C CA . ASP A 1 103 ? -2.161 5.079 -7.758 1.00 90.19 103 ASP A CA 1
ATOM 807 C C . ASP A 1 103 ? -2.290 3.680 -8.344 1.00 90.19 103 ASP A C 1
ATOM 809 O O . ASP A 1 103 ? -2.008 3.439 -9.521 1.00 90.19 103 ASP A O 1
ATOM 813 N N . ALA A 1 104 ? -2.729 2.745 -7.507 1.00 94.06 104 ALA A N 1
ATOM 814 C CA . ALA A 1 104 ? -2.906 1.359 -7.901 1.00 94.06 104 ALA A CA 1
ATOM 815 C C . ALA A 1 104 ? -4.068 0.707 -7.156 1.00 94.06 104 ALA A C 1
ATOM 817 O O . ALA A 1 104 ? -4.294 0.953 -5.966 1.00 94.06 104 ALA A O 1
ATOM 818 N N . LYS A 1 105 ? -4.755 -0.200 -7.849 1.00 96.00 105 LYS A N 1
ATOM 819 C CA . LYS A 1 105 ? -5.801 -1.054 -7.297 1.00 96.00 105 LYS A CA 1
ATOM 820 C C . LYS A 1 105 ? -5.460 -2.524 -7.513 1.00 96.00 105 LYS A C 1
ATOM 822 O O . LYS A 1 105 ? -5.257 -2.966 -8.640 1.00 96.00 105 LYS A O 1
ATOM 827 N N . ARG A 1 106 ? -5.460 -3.294 -6.429 1.00 97.06 106 ARG A N 1
ATOM 828 C CA . ARG A 1 106 ? -5.301 -4.743 -6.426 1.00 97.06 106 ARG A CA 1
ATOM 829 C C . ARG A 1 106 ? -6.570 -5.398 -6.970 1.00 97.06 106 ARG A C 1
ATOM 831 O O . ARG A 1 106 ? -7.687 -5.011 -6.630 1.00 97.06 106 ARG A O 1
ATOM 838 N N . LEU A 1 107 ? -6.382 -6.398 -7.818 1.00 96.62 107 LEU A N 1
ATOM 839 C CA . LEU A 1 107 ? -7.411 -7.270 -8.383 1.00 96.62 107 LEU A CA 1
ATOM 840 C C . LEU A 1 107 ? -7.201 -8.698 -7.865 1.00 96.62 107 LEU A C 1
ATOM 842 O O . LEU A 1 107 ? -6.182 -8.981 -7.247 1.00 96.62 107 LEU A O 1
ATOM 846 N N . ALA A 1 108 ? -8.110 -9.630 -8.153 1.00 92.69 108 ALA A N 1
ATOM 847 C CA . ALA A 1 108 ? -7.950 -11.024 -7.720 1.00 92.69 108 ALA A CA 1
ATOM 848 C C . ALA A 1 108 ? -6.657 -11.680 -8.256 1.00 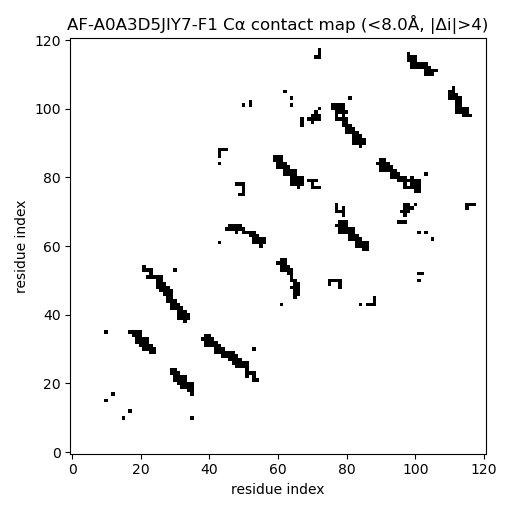92.69 108 ALA A C 1
ATOM 850 O O . ALA A 1 108 ? -6.019 -12.469 -7.567 1.00 92.69 108 ALA A O 1
ATOM 851 N N . ASN A 1 109 ? -6.239 -11.319 -9.471 1.00 91.81 109 ASN A N 1
ATOM 852 C CA . ASN A 1 109 ? -5.127 -11.935 -10.202 1.00 91.81 109 ASN A CA 1
ATOM 853 C C . ASN A 1 109 ? -4.079 -10.927 -10.713 1.00 91.81 109 ASN A C 1
ATOM 855 O O . ASN A 1 109 ? -3.297 -11.250 -11.599 1.00 91.81 109 ASN A O 1
ATOM 859 N N . GLY A 1 110 ? -4.045 -9.711 -10.167 1.00 95.19 110 GLY A N 1
ATOM 860 C CA . GLY A 1 110 ? -3.040 -8.710 -10.527 1.00 95.19 110 GLY A CA 1
ATOM 861 C C . GLY A 1 110 ? -3.346 -7.348 -9.924 1.00 95.19 110 GLY A C 1
ATOM 862 O O . GLY A 1 110 ? -3.937 -7.265 -8.847 1.00 95.19 110 GLY A O 1
ATOM 863 N N . ALA A 1 111 ? -2.988 -6.283 -10.629 1.00 96.94 111 ALA A N 1
ATOM 864 C CA . ALA A 1 111 ? -3.347 -4.919 -10.271 1.00 96.94 111 ALA A CA 1
ATOM 865 C C . ALA A 1 111 ? -3.641 -4.099 -11.532 1.00 96.94 111 ALA A C 1
ATOM 867 O O . ALA A 1 111 ? -3.160 -4.421 -12.616 1.00 96.94 111 ALA A O 1
ATOM 868 N N . ILE A 1 112 ? -4.421 -3.035 -11.371 1.00 97.25 112 ILE A N 1
ATOM 869 C CA . ILE A 1 112 ? -4.564 -1.959 -12.351 1.00 97.25 112 ILE A CA 1
ATOM 870 C C . ILE A 1 112 ? -3.926 -0.699 -11.771 1.00 97.25 112 ILE A C 1
ATOM 872 O O . ILE A 1 112 ? -4.131 -0.383 -10.598 1.00 97.25 112 ILE A O 1
ATOM 876 N N . TYR A 1 113 ? -3.132 -0.004 -12.576 1.00 95.69 113 TYR A N 1
ATOM 877 C CA . TYR A 1 113 ? -2.374 1.171 -12.162 1.00 95.69 113 TYR A CA 1
ATOM 878 C C . TYR A 1 113 ? -2.101 2.071 -13.369 1.00 95.69 113 TYR A C 1
ATOM 880 O O . TYR A 1 113 ? -2.158 1.620 -14.514 1.00 95.69 113 TYR A O 1
ATOM 888 N N . ALA A 1 114 ? -1.826 3.346 -13.109 1.00 94.44 114 ALA A N 1
ATOM 889 C CA . ALA A 1 114 ? -1.325 4.257 -14.131 1.00 94.44 114 ALA A CA 1
ATOM 890 C C . ALA A 1 114 ? 0.200 4.118 -14.250 1.00 94.44 114 ALA A C 1
ATOM 892 O O . ALA A 1 114 ? 0.889 3.917 -13.249 1.00 94.44 114 ALA A O 1
ATOM 893 N N . ALA A 1 115 ? 0.737 4.246 -15.460 1.00 94.50 115 ALA A N 1
ATOM 894 C CA . ALA A 1 115 ? 2.172 4.219 -15.709 1.00 94.50 115 ALA A CA 1
ATOM 895 C C . ALA A 1 115 ? 2.582 5.367 -16.630 1.00 94.50 115 ALA A C 1
ATOM 897 O O . ALA A 1 115 ? 1.806 5.816 -17.475 1.00 94.50 115 ALA A O 1
ATOM 898 N N . PHE A 1 116 ? 3.808 5.839 -16.450 1.00 94.12 116 PHE A N 1
ATOM 899 C CA . PHE A 1 116 ? 4.434 6.791 -17.353 1.00 94.12 116 PHE A CA 1
ATOM 900 C C . PHE A 1 116 ? 4.912 6.091 -18.627 1.00 94.12 116 PHE A C 1
ATOM 902 O O . PHE A 1 116 ? 5.339 4.941 -18.598 1.00 94.12 116 PHE A O 1
ATOM 909 N N . THR A 1 117 ? 4.893 6.816 -19.739 1.00 91.88 117 THR A N 1
ATOM 910 C CA . THR A 1 117 ? 5.627 6.443 -20.948 1.00 91.88 117 THR A CA 1
ATOM 911 C C . THR A 1 117 ? 6.611 7.554 -21.261 1.00 91.88 117 THR A C 1
ATOM 913 O O . THR A 1 117 ? 6.293 8.732 -21.087 1.00 91.88 117 THR A O 1
ATOM 916 N N . GLU A 1 118 ? 7.809 7.184 -21.697 1.00 90.12 118 GLU A N 1
ATOM 917 C CA . GLU A 1 118 ? 8.695 8.138 -22.359 1.00 90.12 118 GLU A CA 1
ATOM 918 C C . GLU A 1 118 ? 8.048 8.517 -23.701 1.00 90.12 118 GLU A C 1
ATOM 920 O O . GLU A 1 118 ? 7.393 7.686 -24.339 1.00 90.12 118 GLU A O 1
ATOM 925 N N . LEU A 1 119 ? 8.152 9.792 -24.065 1.00 89.94 119 LEU A N 1
ATOM 926 C CA . LEU A 1 119 ? 7.820 10.269 -25.401 1.00 89.94 119 LEU A CA 1
ATOM 927 C C . LEU A 1 119 ? 9.134 10.386 -26.164 1.00 89.94 119 LEU A C 1
ATOM 929 O O . LEU A 1 119 ? 10.135 10.805 -25.580 1.00 89.94 119 LEU A O 1
ATOM 933 N N . ASP A 1 120 ? 9.114 10.010 -27.437 1.00 89.19 120 ASP A N 1
ATOM 934 C CA . ASP A 1 120 ? 10.208 10.342 -28.341 1.00 89.19 120 ASP A CA 1
ATOM 935 C C . ASP A 1 120 ? 10.258 11.870 -28.532 1.00 89.19 120 ASP A C 1
ATOM 937 O O . ASP A 1 120 ? 9.225 12.544 -28.421 1.00 89.19 120 ASP A O 1
ATOM 941 N N . ASP A 1 121 ? 11.456 12.395 -28.792 1.00 75.75 121 ASP A N 1
ATOM 942 C CA . ASP A 1 121 ? 11.675 13.813 -29.118 1.00 75.75 121 ASP A CA 1
ATOM 943 C C . ASP A 1 121 ? 10.968 14.239 -30.422 1.00 75.75 121 ASP A C 1
ATOM 945 O O . ASP A 1 121 ? 10.963 13.451 -31.402 1.00 75.75 121 ASP A O 1
#

Sequence (121 aa):
MRITSTGLLYDEPERSTPGYLLIRPSEGDSSFLLDPDGEVAHSWTGRIGMTNWAYLLPNGNLFVNERCANRKGVALTVSGRMAEYDKAGSLIWAHEDPYQHHDAKRLANGAIYAAFTELDD

pLDDT: mean 90.63, std 7.92, range [52.19, 98.31]

Radius of gyration: 16.35 Å; Cα contacts (8 Å, |Δi|>4): 252; chains: 1; bounding box: 37×32×51 Å